Protein AF-A0A1Y3U0F2-F1 (afdb_monomer)

Radius of gyration: 14.82 Å; Cα contacts (8 Å, |Δi|>4): 148; chains: 1; bounding box: 40×34×34 Å

pLDDT: mean 71.31, std 13.74, range [35.38, 87.06]

Secondary structure (DSSP, 8-state):
--HHHHH--TTS-SEEEEETTTTEEEEEEEEES-----HHHHHHHHHHHHHHHHHHHSHHHHHHHTTSEEEEEEEEE--SSS-----EEEEEE------

Organism: NCBI:txid160404

Foldseek 3Di:
DDLCLFQPDLLDQPDWDADPVQLEIEGERETDEDQPVPPVNVVSVVSSVVSVVVVCVDPVNCVVRLPHWYKYWYFYDDPDDDDDPGDIDIDTPPRPPDD

Sequence (99 aa):
MAVEDMFGDLQKIDILAEKRETNEVLMVLVCNGFIDGSPQTQKALLDKMEGYLNHTQSEVFQEKYADWSVILRVLLMKNQTSSLCRCSISVKLGQMTMQ

Structure (mmCIF, N/CA/C/O backbone):
data_AF-A0A1Y3U0F2-F1
#
_entry.id   AF-A0A1Y3U0F2-F1
#
loop_
_atom_site.group_PDB
_atom_site.id
_atom_site.type_symbol
_atom_site.label_atom_id
_atom_site.label_alt_id
_atom_site.label_comp_id
_atom_site.label_asym_id
_atom_site.label_entity_id
_atom_site.label_seq_id
_atom_site.pdbx_PDB_ins_code
_atom_site.Cartn_x
_atom_site.Cartn_y
_atom_site.Cartn_z
_atom_site.occupancy
_atom_site.B_iso_or_equiv
_atom_site.auth_seq_id
_atom_site.auth_comp_id
_atom_site.auth_asym_id
_atom_site.auth_atom_id
_atom_site.pdbx_PDB_model_num
ATOM 1 N N . MET A 1 1 ? 15.000 -7.142 -15.714 1.00 62.31 1 MET A N 1
ATOM 2 C CA . MET A 1 1 ? 13.607 -7.359 -15.275 1.00 62.31 1 MET A CA 1
ATOM 3 C C . MET A 1 1 ? 12.866 -6.074 -15.539 1.00 62.31 1 MET A C 1
ATOM 5 O O . MET A 1 1 ? 13.457 -5.021 -15.316 1.00 62.31 1 MET A O 1
ATOM 9 N N . ALA A 1 2 ? 11.654 -6.147 -16.078 1.00 69.38 2 ALA A N 1
ATOM 10 C CA . ALA A 1 2 ? 10.819 -4.960 -16.179 1.00 69.38 2 ALA A CA 1
ATOM 11 C C . ALA A 1 2 ? 10.373 -4.533 -14.771 1.00 69.38 2 ALA A C 1
ATOM 13 O O . ALA A 1 2 ? 10.369 -5.338 -13.840 1.00 69.38 2 ALA A O 1
ATOM 14 N N . VAL A 1 3 ? 9.997 -3.265 -14.604 1.00 68.69 3 VAL A N 1
ATOM 15 C CA . VAL A 1 3 ? 9.477 -2.741 -13.327 1.00 68.69 3 VAL A CA 1
ATOM 16 C C . VAL A 1 3 ? 8.240 -3.528 -12.873 1.00 68.69 3 VAL A C 1
ATOM 18 O O . VAL A 1 3 ? 8.087 -3.815 -11.689 1.00 68.69 3 VAL A O 1
ATOM 21 N N . GLU A 1 4 ? 7.409 -3.952 -13.822 1.00 67.62 4 GLU A N 1
ATOM 22 C CA . GLU A 1 4 ? 6.220 -4.781 -13.594 1.00 67.62 4 GLU A CA 1
ATOM 23 C C . GLU A 1 4 ? 6.578 -6.163 -13.028 1.00 67.62 4 GLU A C 1
ATOM 25 O O . GLU A 1 4 ? 5.905 -6.650 -12.124 1.00 67.62 4 GLU A O 1
ATOM 30 N N . ASP A 1 5 ? 7.690 -6.764 -13.466 1.00 69.38 5 ASP A N 1
ATOM 31 C CA . ASP A 1 5 ? 8.183 -8.031 -12.904 1.00 69.38 5 ASP A CA 1
ATOM 32 C C . ASP A 1 5 ? 8.694 -7.852 -11.464 1.00 69.38 5 ASP A C 1
ATOM 34 O O . ASP A 1 5 ? 8.671 -8.788 -10.665 1.00 69.38 5 ASP A O 1
ATOM 38 N N . MET A 1 6 ? 9.180 -6.647 -11.138 1.00 70.00 6 MET A N 1
ATOM 39 C CA . MET A 1 6 ? 9.813 -6.335 -9.856 1.00 70.00 6 MET A CA 1
ATOM 40 C C . MET A 1 6 ? 8.819 -5.970 -8.758 1.00 70.00 6 MET A C 1
ATOM 42 O O . MET A 1 6 ? 9.011 -6.330 -7.596 1.00 70.00 6 MET A O 1
ATOM 46 N N . PHE A 1 7 ? 7.774 -5.230 -9.117 1.00 69.75 7 PHE A N 1
ATOM 47 C CA . PHE A 1 7 ? 6.797 -4.695 -8.173 1.00 69.75 7 PHE A CA 1
ATOM 48 C C . PHE A 1 7 ? 5.401 -5.290 -8.359 1.00 69.75 7 PHE A C 1
ATOM 50 O O . PHE A 1 7 ? 4.539 -5.026 -7.525 1.00 69.75 7 PHE A O 1
ATOM 57 N N . GLY A 1 8 ? 5.164 -6.091 -9.401 1.00 71.25 8 GLY A N 1
ATOM 58 C CA . GLY A 1 8 ? 3.826 -6.548 -9.759 1.00 71.25 8 GLY A CA 1
ATOM 59 C C . GLY A 1 8 ? 2.940 -5.393 -10.228 1.00 71.25 8 GLY A C 1
ATOM 60 O O . GLY A 1 8 ? 3.420 -4.359 -10.693 1.00 71.25 8 GLY A O 1
ATOM 61 N N . ASP A 1 9 ? 1.627 -5.561 -10.080 1.00 67.38 9 ASP A N 1
ATOM 62 C CA . ASP A 1 9 ? 0.666 -4.493 -10.355 1.00 67.38 9 ASP A CA 1
ATOM 63 C C . ASP A 1 9 ? 0.870 -3.341 -9.350 1.00 67.38 9 ASP A C 1
ATOM 65 O O . ASP A 1 9 ? 0.766 -3.521 -8.131 1.00 67.38 9 ASP A O 1
ATOM 69 N N . LEU A 1 10 ? 1.206 -2.156 -9.867 1.00 62.50 10 LEU A N 1
ATOM 70 C CA . LEU A 1 10 ? 1.456 -0.959 -9.061 1.00 62.50 10 LEU A CA 1
ATOM 71 C C . LEU A 1 10 ? 0.171 -0.395 -8.437 1.00 62.50 10 LEU A C 1
ATOM 73 O O . LEU A 1 10 ? 0.252 0.329 -7.449 1.00 62.50 10 LEU A O 1
ATOM 77 N N . GLN A 1 11 ? -1.004 -0.725 -8.985 1.00 59.91 11 GLN A N 1
ATOM 78 C CA . GLN A 1 11 ? -2.295 -0.202 -8.525 1.00 59.91 11 GLN A CA 1
ATOM 79 C C . GLN A 1 11 ? -3.025 -1.138 -7.555 1.00 59.91 11 GLN A C 1
ATOM 81 O 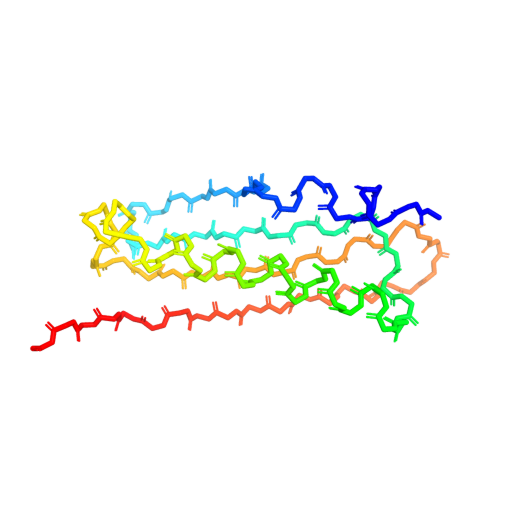O . GLN A 1 11 ? -4.116 -0.808 -7.088 1.00 59.91 11 GLN A O 1
ATOM 86 N N . LYS A 1 12 ? -2.458 -2.310 -7.246 1.00 64.62 12 LYS A N 1
ATOM 87 C CA . LYS A 1 12 ? -3.085 -3.291 -6.355 1.00 64.62 12 LYS A CA 1
ATOM 88 C C . LYS A 1 12 ? -2.307 -3.483 -5.067 1.00 64.62 12 LYS A C 1
ATOM 90 O O . LYS A 1 12 ? -1.077 -3.483 -5.035 1.00 64.62 12 LYS A O 1
ATOM 95 N N . ILE A 1 13 ? -3.079 -3.699 -4.006 1.00 65.94 13 ILE A N 1
ATOM 96 C CA . ILE A 1 13 ? -2.564 -4.126 -2.713 1.00 65.94 13 ILE A CA 1
ATOM 97 C C . ILE A 1 13 ? -2.118 -5.583 -2.836 1.00 65.94 13 ILE A C 1
ATOM 99 O O . ILE A 1 13 ? -2.929 -6.435 -3.195 1.00 65.94 13 ILE A O 1
ATOM 103 N N . ASP A 1 14 ? -0.852 -5.869 -2.536 1.00 69.12 14 ASP A N 1
ATOM 104 C CA . ASP A 1 14 ? -0.295 -7.217 -2.651 1.00 69.12 14 ASP A CA 1
ATOM 105 C C . ASP A 1 14 ? -0.884 -8.122 -1.564 1.00 69.12 14 ASP A C 1
ATOM 107 O O . ASP A 1 14 ? -1.389 -9.205 -1.853 1.00 69.12 14 ASP A O 1
ATOM 111 N N . ILE A 1 15 ? -0.853 -7.672 -0.303 1.00 75.50 15 ILE A N 1
ATOM 112 C CA . ILE A 1 15 ? -1.431 -8.402 0.829 1.00 75.50 15 ILE A CA 1
ATOM 113 C C . ILE A 1 15 ? -2.032 -7.412 1.831 1.00 75.50 15 ILE A C 1
ATOM 115 O O . ILE A 1 15 ? -1.345 -6.516 2.326 1.00 75.50 15 ILE A O 1
ATOM 119 N N . LEU A 1 16 ? -3.303 -7.625 2.178 1.00 81.88 16 LEU A N 1
ATOM 120 C CA . LEU A 1 16 ? -4.005 -6.943 3.264 1.00 81.88 16 LEU A CA 1
ATOM 121 C C . LEU A 1 16 ? -4.366 -7.974 4.337 1.00 81.88 16 LEU A C 1
ATOM 123 O O . LEU A 1 16 ? -5.042 -8.959 4.042 1.00 81.88 16 LEU A O 1
ATOM 127 N N . ALA A 1 17 ? -3.935 -7.753 5.574 1.00 84.12 17 ALA A N 1
ATOM 128 C CA . ALA A 1 17 ? -4.304 -8.587 6.710 1.00 84.12 17 ALA A CA 1
ATOM 129 C C . ALA A 1 17 ? -4.968 -7.739 7.798 1.00 84.12 17 ALA A C 1
ATOM 131 O O . ALA A 1 17 ? -4.378 -6.794 8.315 1.00 84.12 17 ALA A O 1
ATOM 132 N N . GLU A 1 18 ? -6.196 -8.103 8.153 1.00 86.94 18 GLU A N 1
ATOM 133 C CA . GLU A 1 18 ? -6.960 -7.483 9.233 1.00 86.94 18 GLU A CA 1
ATOM 134 C C . GLU A 1 18 ? -6.738 -8.270 10.533 1.00 86.94 18 GLU A C 1
ATOM 136 O O . GLU A 1 18 ? -7.033 -9.465 10.607 1.00 86.94 18 GLU A O 1
ATOM 141 N N . LYS A 1 19 ? -6.262 -7.608 11.587 1.00 87.06 19 LYS A N 1
ATOM 142 C CA . LYS A 1 19 ? -6.215 -8.149 12.947 1.00 87.06 19 LYS A CA 1
ATOM 143 C C . LYS A 1 19 ? -7.288 -7.488 13.798 1.00 87.06 19 LYS A C 1
ATOM 145 O O . LYS A 1 19 ? -7.062 -6.455 14.418 1.00 87.06 19 LYS A O 1
ATOM 150 N N . ARG A 1 20 ? -8.456 -8.127 13.849 1.00 83.00 20 ARG A N 1
ATOM 151 C CA . ARG A 1 20 ? -9.620 -7.648 14.615 1.00 83.00 20 ARG A CA 1
ATOM 152 C C . ARG A 1 20 ? -9.383 -7.596 16.123 1.00 83.00 20 ARG A C 1
ATOM 154 O O . ARG A 1 20 ? -9.973 -6.770 16.796 1.00 83.00 20 ARG A O 1
ATOM 161 N N . GLU A 1 21 ? -8.515 -8.455 16.651 1.00 85.25 21 GLU A N 1
ATOM 162 C CA . GLU A 1 21 ? -8.209 -8.498 18.089 1.00 85.25 21 GLU A CA 1
ATOM 163 C C . GLU A 1 21 ? -7.457 -7.250 18.572 1.00 85.25 21 GLU A C 1
ATOM 165 O O . GLU A 1 21 ? -7.616 -6.838 19.717 1.00 85.25 21 GLU A O 1
ATOM 170 N N . THR A 1 22 ? -6.647 -6.643 17.700 1.00 83.50 22 THR A N 1
ATOM 171 C CA . THR A 1 22 ? -5.825 -5.463 18.009 1.00 83.50 22 THR A CA 1
ATOM 172 C C . THR A 1 22 ? -6.256 -4.214 17.239 1.00 83.50 22 THR A C 1
ATOM 174 O O . THR A 1 22 ? -5.630 -3.169 17.397 1.00 83.50 22 THR A O 1
ATOM 177 N N . ASN A 1 23 ? -7.317 -4.308 16.425 1.00 85.12 23 ASN A N 1
ATOM 178 C CA . ASN A 1 23 ? -7.715 -3.299 15.440 1.00 85.12 23 ASN A CA 1
ATOM 179 C C . ASN A 1 23 ? -6.515 -2.823 14.609 1.00 85.12 23 ASN A C 1
ATOM 181 O O . ASN A 1 23 ? -6.243 -1.631 14.498 1.00 85.12 23 ASN A O 1
ATOM 185 N N . GLU A 1 24 ? -5.746 -3.759 14.054 1.00 86.12 24 GLU A N 1
ATOM 186 C CA . GLU A 1 24 ? -4.595 -3.438 13.209 1.00 86.12 24 GLU A CA 1
ATOM 187 C C . GLU A 1 24 ? -4.835 -3.901 11.776 1.00 86.12 24 GLU A C 1
ATOM 189 O O . GLU A 1 24 ? -5.234 -5.039 11.529 1.00 86.12 24 GLU A O 1
ATOM 194 N N . VAL A 1 25 ? -4.545 -3.033 10.813 1.00 86.12 25 VAL A N 1
ATOM 195 C CA . VAL A 1 25 ? -4.492 -3.392 9.398 1.00 86.12 25 VAL A CA 1
ATOM 196 C C . VAL A 1 25 ? -3.034 -3.467 8.989 1.00 86.12 25 VAL A C 1
ATOM 198 O O . VAL A 1 25 ? -2.306 -2.480 9.053 1.00 86.12 25 VAL A O 1
ATOM 201 N N . LEU A 1 26 ? -2.596 -4.641 8.553 1.00 85.50 26 LEU A N 1
ATOM 202 C CA . LEU A 1 26 ? -1.267 -4.845 8.009 1.00 85.50 26 LEU A CA 1
ATOM 203 C C . LEU A 1 26 ? -1.337 -4.873 6.482 1.00 85.50 26 LEU A C 1
ATOM 205 O O . LEU A 1 26 ? -1.896 -5.797 5.896 1.00 85.50 26 LEU A O 1
ATOM 209 N N . MET A 1 27 ? -0.724 -3.881 5.849 1.00 82.75 27 MET A N 1
ATOM 210 C CA . MET A 1 27 ? -0.514 -3.840 4.406 1.00 82.75 27 MET A CA 1
ATOM 211 C C . MET A 1 27 ? 0.912 -4.305 4.133 1.00 82.75 27 MET A C 1
ATOM 213 O O . MET A 1 27 ? 1.856 -3.696 4.634 1.00 82.75 27 MET A O 1
ATOM 217 N N . VAL A 1 28 ? 1.090 -5.394 3.387 1.00 80.00 28 VAL A N 1
ATOM 218 C CA . VAL A 1 28 ? 2.424 -5.882 3.017 1.00 80.00 28 VAL A CA 1
ATOM 219 C C . VAL A 1 28 ? 2.636 -5.661 1.532 1.00 80.00 28 VAL A C 1
ATOM 221 O O . VAL A 1 28 ? 1.903 -6.208 0.717 1.00 80.00 28 VAL A O 1
ATOM 224 N N . LEU A 1 29 ? 3.660 -4.880 1.206 1.00 78.38 29 LEU A N 1
ATOM 225 C CA . LEU A 1 29 ? 4.145 -4.656 -0.146 1.00 78.38 29 LEU A CA 1
ATOM 226 C C . LEU A 1 29 ? 5.296 -5.628 -0.394 1.00 78.38 29 LEU A C 1
ATOM 228 O O . LEU A 1 29 ? 6.317 -5.562 0.293 1.00 78.38 29 LEU A O 1
ATOM 232 N N . VAL A 1 30 ? 5.123 -6.547 -1.341 1.00 74.69 30 VAL A N 1
ATOM 233 C CA . VAL A 1 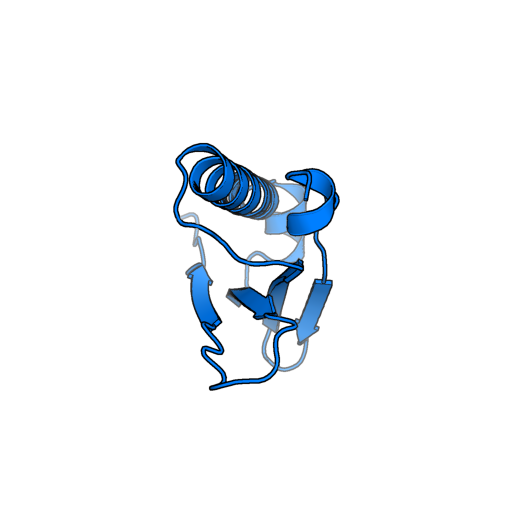30 ? 6.136 -7.559 -1.669 1.00 74.69 30 VAL A CA 1
ATOM 234 C C . VAL A 1 30 ? 6.813 -7.170 -2.976 1.00 74.69 30 VAL A C 1
ATOM 236 O O . VAL A 1 30 ? 6.199 -7.208 -4.036 1.00 74.69 30 VAL A O 1
ATOM 239 N N . CYS A 1 31 ? 8.093 -6.815 -2.903 1.00 74.50 31 CYS A N 1
ATOM 240 C CA . CYS A 1 31 ? 8.912 -6.576 -4.087 1.00 74.50 31 CYS A CA 1
ATOM 241 C C . CYS A 1 31 ? 9.657 -7.860 -4.464 1.00 74.50 31 CYS A C 1
ATOM 243 O O . CYS A 1 31 ? 10.471 -8.365 -3.681 1.00 74.50 31 CYS A O 1
ATOM 245 N N . ASN A 1 32 ? 9.422 -8.346 -5.680 1.00 68.06 32 ASN A N 1
ATOM 246 C CA . ASN A 1 32 ? 10.107 -9.489 -6.271 1.00 68.06 32 ASN A CA 1
ATOM 247 C C . ASN A 1 32 ? 11.287 -9.006 -7.114 1.00 68.06 32 ASN A C 1
ATOM 249 O O . ASN A 1 32 ? 11.213 -8.928 -8.332 1.00 68.06 32 ASN A O 1
ATOM 253 N N . GLY A 1 33 ? 12.412 -8.666 -6.491 1.00 62.19 33 GLY A N 1
ATOM 254 C CA . GLY A 1 33 ? 13.565 -8.224 -7.268 1.00 62.19 33 GLY A CA 1
ATOM 255 C C . GLY A 1 33 ? 14.614 -7.472 -6.475 1.00 62.19 33 GLY A C 1
ATOM 256 O O . GLY A 1 33 ? 14.527 -7.292 -5.262 1.00 62.19 33 GLY A O 1
ATOM 257 N N . PHE A 1 34 ? 15.645 -7.037 -7.191 1.00 64.38 34 PHE A N 1
ATOM 258 C CA . PHE A 1 34 ? 16.691 -6.187 -6.647 1.00 64.38 34 PHE A CA 1
ATOM 259 C C . PHE A 1 34 ? 16.367 -4.731 -6.970 1.00 64.38 34 PHE A C 1
ATOM 261 O O . PHE A 1 34 ? 16.372 -4.362 -8.140 1.00 64.38 34 PHE A O 1
ATOM 268 N N . ILE A 1 35 ? 16.110 -3.908 -5.951 1.00 67.56 35 ILE A N 1
ATOM 269 C CA . ILE A 1 35 ? 16.122 -2.455 -6.131 1.00 67.56 35 ILE A CA 1
ATOM 270 C C . ILE A 1 35 ? 17.580 -2.062 -6.334 1.00 67.56 35 ILE A C 1
ATOM 272 O O . ILE A 1 35 ? 18.361 -1.998 -5.388 1.00 67.56 35 ILE A O 1
ATOM 276 N N . ASP A 1 36 ? 17.940 -1.851 -7.592 1.00 67.56 36 ASP A N 1
ATOM 277 C CA . ASP A 1 36 ? 19.280 -1.454 -8.018 1.00 67.56 36 ASP A CA 1
ATOM 278 C C . ASP A 1 36 ? 19.630 -0.007 -7.655 1.00 67.56 36 ASP A C 1
ATOM 280 O O . ASP A 1 36 ? 20.740 0.448 -7.917 1.00 67.56 36 ASP A O 1
ATOM 284 N N . GLY A 1 37 ? 18.693 0.713 -7.032 1.00 67.88 37 GLY A N 1
ATOM 285 C CA . GLY A 1 37 ? 18.847 2.115 -6.671 1.00 67.88 37 GLY A CA 1
ATOM 286 C C . GLY A 1 37 ? 18.799 3.043 -7.881 1.00 67.88 37 GLY A C 1
ATOM 287 O O . GLY A 1 37 ? 19.041 4.238 -7.723 1.00 67.88 37 GLY A O 1
ATOM 288 N N . SER A 1 38 ? 18.480 2.525 -9.073 1.00 77.88 38 SER A N 1
ATOM 289 C CA . SER A 1 38 ? 18.261 3.365 -10.240 1.00 77.88 38 SER A CA 1
ATOM 290 C C . SER A 1 38 ? 17.056 4.286 -10.006 1.00 77.88 38 SER A C 1
ATOM 292 O O . SER A 1 38 ? 16.106 3.917 -9.305 1.00 77.88 38 SER A O 1
ATOM 294 N N . PRO A 1 39 ? 17.036 5.479 -10.623 1.00 80.81 39 PRO A N 1
ATOM 295 C CA . PRO A 1 39 ? 15.908 6.399 -10.493 1.00 80.81 39 PRO A CA 1
ATOM 296 C C . PRO A 1 39 ? 14.570 5.765 -10.893 1.00 80.81 39 PRO A C 1
ATOM 298 O O . PRO A 1 39 ? 13.530 6.108 -10.343 1.00 80.81 39 PRO A O 1
ATOM 301 N N . GLN A 1 40 ? 14.593 4.814 -11.829 1.00 79.94 40 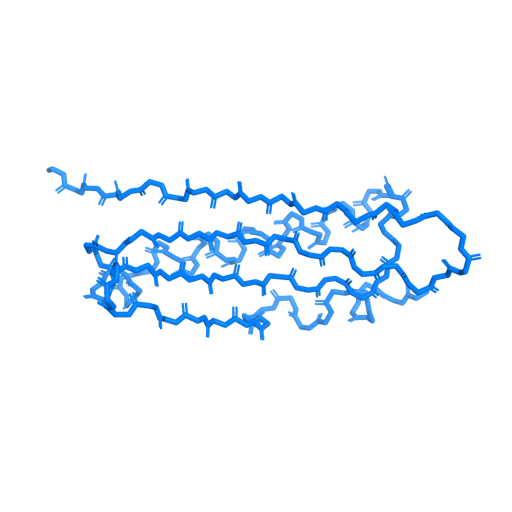GLN A N 1
ATOM 302 C CA . GLN A 1 40 ? 13.407 4.098 -12.293 1.00 79.94 40 GLN A CA 1
ATOM 303 C C . GLN A 1 40 ? 12.840 3.169 -11.215 1.00 79.94 40 GLN A C 1
ATOM 305 O O . GLN A 1 40 ? 11.639 3.206 -10.956 1.00 79.94 40 GLN A O 1
ATOM 310 N N . THR A 1 41 ? 13.682 2.371 -10.549 1.00 75.38 41 THR A N 1
ATOM 311 C CA . THR A 1 41 ? 13.224 1.439 -9.504 1.00 75.38 41 THR A CA 1
ATOM 312 C C . THR A 1 41 ? 12.864 2.160 -8.208 1.00 75.38 41 THR A C 1
ATOM 314 O O . THR A 1 41 ? 11.918 1.760 -7.530 1.00 75.38 41 THR A O 1
ATOM 317 N N . GLN A 1 42 ? 13.554 3.260 -7.888 1.00 78.69 42 GLN A N 1
ATOM 318 C CA . GLN A 1 42 ? 13.190 4.136 -6.773 1.00 78.69 42 GLN A CA 1
ATOM 319 C C . GLN A 1 42 ? 11.839 4.807 -7.005 1.00 78.69 42 GLN A C 1
ATOM 321 O O . GLN A 1 42 ? 10.986 4.777 -6.120 1.00 78.69 42 GLN A O 1
ATOM 326 N N . LYS A 1 43 ? 11.628 5.371 -8.200 1.00 83.69 43 LYS A N 1
ATOM 327 C CA . LYS A 1 43 ? 10.362 6.012 -8.546 1.00 83.69 43 LYS A CA 1
ATOM 328 C C . LYS A 1 43 ? 9.208 5.014 -8.508 1.00 83.69 43 LYS A C 1
ATOM 330 O O . LYS A 1 43 ? 8.210 5.300 -7.873 1.00 83.69 43 LYS A O 1
ATOM 335 N N . ALA A 1 44 ? 9.374 3.818 -9.069 1.00 80.56 44 ALA A N 1
ATOM 336 C CA . ALA A 1 44 ? 8.337 2.788 -9.019 1.00 80.56 44 ALA A CA 1
ATOM 337 C C . ALA A 1 44 ? 7.960 2.367 -7.585 1.00 80.56 44 ALA A C 1
ATOM 339 O O . ALA A 1 44 ? 6.782 2.170 -7.291 1.00 80.56 44 ALA A O 1
ATOM 340 N N . LEU A 1 45 ? 8.941 2.255 -6.678 1.00 79.62 45 LEU A N 1
ATOM 341 C CA . LEU A 1 45 ? 8.667 1.982 -5.264 1.00 79.62 45 LEU A CA 1
ATOM 342 C C . LEU A 1 45 ? 7.888 3.134 -4.614 1.00 79.62 45 LEU A C 1
ATOM 344 O O . LEU A 1 45 ? 6.931 2.879 -3.885 1.00 79.62 45 LEU A O 1
ATOM 348 N N . LEU A 1 46 ? 8.302 4.379 -4.867 1.00 82.62 46 LEU A N 1
ATOM 349 C CA . LEU A 1 46 ? 7.640 5.569 -4.333 1.00 82.62 46 LEU A CA 1
ATOM 350 C C . LEU A 1 46 ? 6.213 5.705 -4.869 1.00 82.62 46 LEU A C 1
ATOM 352 O O . LEU A 1 46 ? 5.301 5.855 -4.064 1.00 82.62 46 LEU A O 1
ATOM 356 N N . ASP A 1 47 ? 6.016 5.553 -6.180 1.00 83.75 47 ASP A N 1
ATOM 357 C CA . ASP A 1 47 ? 4.705 5.583 -6.837 1.00 83.75 47 ASP A CA 1
ATOM 358 C C . ASP A 1 47 ? 3.781 4.512 -6.229 1.00 83.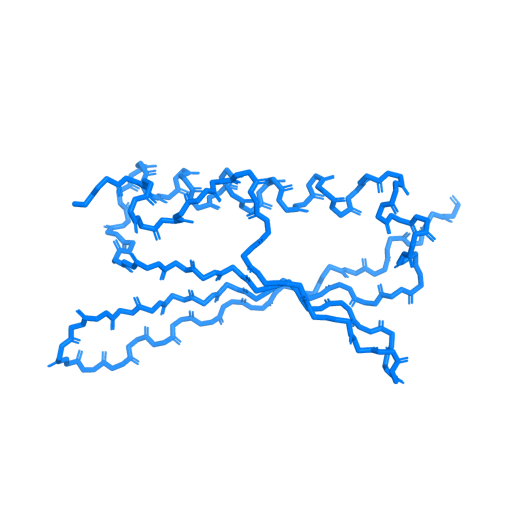75 47 ASP A C 1
ATOM 360 O O . ASP A 1 47 ? 2.610 4.769 -5.944 1.00 83.75 47 ASP A O 1
ATOM 364 N N . LYS A 1 48 ? 4.315 3.313 -5.943 1.00 80.19 48 LYS A N 1
ATOM 365 C CA . LYS A 1 48 ? 3.550 2.261 -5.265 1.00 80.19 48 LYS A CA 1
ATOM 366 C C . LYS A 1 48 ? 3.197 2.683 -3.836 1.00 80.19 48 LYS A C 1
ATOM 368 O O . LYS A 1 48 ? 2.025 2.648 -3.480 1.00 80.19 48 LYS A O 1
ATOM 373 N N . MET A 1 49 ? 4.161 3.131 -3.026 1.00 80.50 49 MET A N 1
ATOM 374 C CA . MET A 1 49 ? 3.906 3.608 -1.654 1.00 80.50 49 MET A CA 1
ATOM 375 C C . MET A 1 49 ? 2.884 4.755 -1.604 1.00 80.50 49 MET A C 1
ATOM 377 O O . MET A 1 49 ? 2.028 4.769 -0.719 1.00 80.50 49 MET A O 1
ATOM 381 N N . GLU A 1 50 ? 2.939 5.679 -2.560 1.00 83.44 50 GLU A N 1
ATOM 382 C CA . GLU A 1 50 ? 1.975 6.766 -2.720 1.00 83.44 50 GLU A CA 1
ATOM 383 C C . GLU A 1 50 ? 0.574 6.234 -3.048 1.00 83.44 50 GLU A C 1
ATOM 385 O O . GLU A 1 50 ? -0.403 6.658 -2.432 1.00 83.44 50 GLU A O 1
ATOM 390 N N . GLY A 1 51 ? 0.460 5.232 -3.925 1.00 82.06 51 GLY A N 1
ATOM 391 C CA . GLY A 1 51 ? -0.805 4.546 -4.199 1.00 82.06 51 GLY A CA 1
ATOM 392 C C . GLY A 1 51 ? -1.453 3.947 -2.944 1.00 82.06 51 GLY A C 1
ATOM 393 O O . GLY A 1 51 ? -2.653 4.117 -2.723 1.00 82.06 51 GLY A O 1
ATOM 394 N N . TYR A 1 52 ? -0.660 3.312 -2.076 1.00 77.75 52 TYR A N 1
ATOM 395 C CA . TYR A 1 52 ? -1.146 2.791 -0.791 1.00 77.75 52 TYR A CA 1
ATOM 396 C C . TYR A 1 52 ? -1.587 3.909 0.158 1.00 77.75 52 TYR A C 1
ATOM 398 O O . TYR A 1 52 ? -2.653 3.806 0.763 1.00 77.75 52 TYR A O 1
ATOM 406 N N . LEU A 1 53 ? -0.801 4.982 0.274 1.00 78.94 53 LEU A N 1
ATOM 407 C CA . LEU A 1 53 ? -1.148 6.143 1.098 1.00 78.94 53 LEU A CA 1
ATOM 408 C C . LEU A 1 53 ? -2.473 6.766 0.645 1.00 78.94 53 LEU A C 1
ATOM 410 O O . LEU A 1 53 ? -3.362 6.977 1.470 1.00 78.94 53 LEU A O 1
ATOM 414 N N . ASN A 1 54 ? -2.645 6.964 -0.660 1.00 83.38 54 ASN A N 1
ATOM 415 C CA . ASN A 1 54 ? -3.883 7.483 -1.235 1.00 83.38 54 ASN A CA 1
ATOM 416 C C . ASN A 1 54 ? -5.070 6.545 -0.976 1.00 83.38 54 ASN A C 1
ATOM 418 O O . ASN A 1 54 ? -6.159 7.010 -0.652 1.00 83.38 54 ASN A O 1
ATOM 422 N N . HIS A 1 55 ? -4.866 5.223 -1.035 1.00 81.56 55 HIS A N 1
ATOM 423 C CA . HIS A 1 55 ? -5.908 4.261 -0.676 1.00 81.56 55 HIS A CA 1
ATOM 424 C C . HIS A 1 55 ? -6.297 4.357 0.806 1.00 81.56 55 HIS A C 1
ATOM 426 O O . HIS A 1 55 ? -7.481 4.337 1.121 1.00 81.56 55 HIS A O 1
ATOM 432 N N . THR A 1 56 ? -5.329 4.519 1.714 1.00 79.06 56 THR A N 1
ATOM 433 C CA . THR A 1 56 ? -5.613 4.678 3.154 1.00 79.06 56 THR A CA 1
ATOM 434 C C . THR A 1 56 ? -6.299 6.000 3.503 1.00 79.06 56 THR A C 1
ATOM 436 O O . THR A 1 56 ? -7.004 6.072 4.506 1.00 79.06 56 T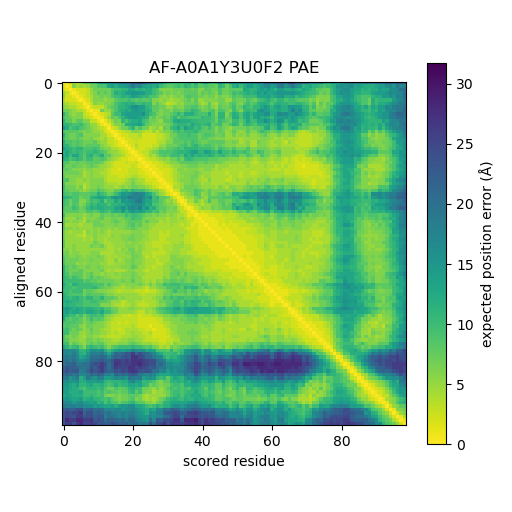HR A O 1
ATOM 439 N N . GLN A 1 57 ? -6.109 7.037 2.683 1.00 80.44 57 GLN A N 1
ATOM 440 C CA . GLN A 1 57 ? -6.785 8.333 2.819 1.00 80.44 57 GLN A CA 1
ATOM 441 C C . GLN A 1 57 ? -8.167 8.363 2.152 1.00 80.44 57 GLN A C 1
ATOM 443 O O . GLN A 1 57 ? -8.902 9.329 2.322 1.00 80.44 57 GLN A O 1
ATOM 448 N N . SER A 1 58 ? -8.534 7.330 1.389 1.00 82.62 58 SER A N 1
ATOM 449 C CA . SER A 1 58 ? -9.860 7.238 0.782 1.00 82.62 58 SER A CA 1
ATOM 450 C C . SER A 1 58 ? -10.940 7.141 1.860 1.00 82.62 58 SER A C 1
ATOM 452 O O . SER A 1 58 ? -10.791 6.374 2.813 1.00 82.62 58 SER A O 1
ATOM 454 N N . GLU A 1 59 ? -12.056 7.850 1.665 1.00 83.00 59 GLU A N 1
ATOM 455 C CA . GLU A 1 59 ? -13.222 7.815 2.562 1.00 83.00 59 GLU A CA 1
ATOM 456 C C . GLU A 1 59 ? -13.677 6.380 2.850 1.00 83.00 59 GLU A C 1
ATOM 458 O O . GLU A 1 59 ? -13.900 6.026 3.999 1.00 83.00 59 GLU A O 1
ATOM 463 N N . VAL A 1 60 ? -13.687 5.507 1.837 1.00 84.31 60 VAL A N 1
ATOM 464 C CA . VAL A 1 60 ? -14.083 4.094 1.982 1.00 84.31 60 VAL A CA 1
ATOM 465 C C . VAL A 1 60 ? -13.174 3.338 2.957 1.00 84.31 60 VAL A C 1
ATOM 467 O O . VAL A 1 60 ? -13.627 2.471 3.706 1.00 84.31 60 VAL A O 1
ATOM 470 N N . PHE A 1 61 ? -11.875 3.639 2.943 1.00 83.44 61 PHE A N 1
ATOM 471 C CA . PHE A 1 61 ? -10.916 2.999 3.836 1.00 83.44 61 PHE A CA 1
ATOM 472 C C . PHE A 1 61 ? -11.010 3.587 5.244 1.00 83.44 61 PHE A C 1
ATOM 474 O O . PHE A 1 61 ? -10.992 2.836 6.218 1.00 83.44 61 PHE A O 1
ATOM 481 N N . GLN A 1 62 ? -11.157 4.909 5.359 1.00 81.19 62 GLN A N 1
ATOM 482 C CA . GLN A 1 62 ? -11.316 5.566 6.652 1.00 81.19 62 GLN A CA 1
ATOM 483 C C . GLN A 1 62 ? -12.628 5.178 7.333 1.00 81.19 62 GLN A C 1
ATOM 485 O O . GLN A 1 62 ? -12.597 4.830 8.502 1.00 81.19 62 GLN A O 1
ATOM 490 N N . GLU A 1 63 ? -13.756 5.102 6.631 1.00 83.50 63 GLU A N 1
ATOM 491 C CA . GLU A 1 63 ? -15.013 4.621 7.220 1.00 83.50 63 GLU A CA 1
ATOM 492 C C . GLU A 1 63 ? -14.888 3.192 7.764 1.00 83.50 63 GLU A C 1
ATOM 494 O O . GLU A 1 63 ? -15.431 2.869 8.820 1.00 83.50 63 GLU A O 1
ATOM 499 N N . LYS A 1 64 ? -14.145 2.326 7.063 1.00 82.44 64 LYS A N 1
ATOM 500 C CA . LYS A 1 64 ? -13.973 0.926 7.466 1.00 82.44 64 LYS A CA 1
ATOM 501 C C . LYS A 1 64 ? -12.956 0.744 8.601 1.00 82.44 64 LYS A C 1
ATOM 503 O O . LYS A 1 64 ? -13.093 -0.196 9.385 1.00 82.44 64 LYS A O 1
ATOM 508 N N . TYR A 1 65 ? -11.938 1.601 8.682 1.00 80.81 65 TYR A N 1
ATOM 509 C CA . TYR A 1 65 ? -10.764 1.405 9.541 1.00 80.81 65 TYR A CA 1
ATOM 510 C C . TYR A 1 65 ? -10.352 2.656 10.342 1.00 80.81 65 TYR A C 1
ATOM 512 O O . TYR A 1 65 ? -9.203 2.731 10.769 1.00 80.81 65 TYR A O 1
ATOM 520 N N . ALA A 1 66 ? -11.249 3.625 10.565 1.00 75.88 66 ALA A N 1
ATOM 521 C CA . ALA A 1 66 ? -10.962 4.903 11.242 1.00 75.88 66 ALA A CA 1
ATOM 522 C C . ALA A 1 66 ? -10.216 4.724 12.573 1.00 75.88 66 ALA A C 1
ATOM 524 O O . ALA A 1 66 ? -9.223 5.398 12.840 1.00 75.88 66 ALA A O 1
ATOM 525 N N . ASP A 1 67 ? -10.661 3.759 13.377 1.00 81.94 67 ASP A N 1
ATOM 526 C CA . ASP A 1 67 ? -10.098 3.483 14.700 1.00 81.94 67 ASP A CA 1
ATOM 527 C C . ASP A 1 67 ? -8.969 2.444 14.675 1.00 81.94 67 ASP A C 1
ATOM 529 O O . ASP A 1 67 ? -8.460 2.043 15.723 1.00 81.94 67 ASP A O 1
ATOM 533 N N . TRP A 1 68 ? -8.558 1.983 13.495 1.00 84.75 68 TRP A N 1
ATOM 534 C CA . TRP A 1 68 ? -7.571 0.921 13.359 1.00 84.75 68 TRP A CA 1
ATOM 535 C C . TRP A 1 68 ? -6.176 1.487 13.118 1.00 84.75 68 TRP A C 1
ATOM 537 O O . TRP A 1 68 ? -5.977 2.486 12.429 1.00 84.75 68 TRP A O 1
ATOM 547 N N . SER A 1 69 ? -5.163 0.812 13.655 1.00 83.06 69 SER A N 1
ATOM 548 C CA . SER A 1 69 ? -3.782 1.147 13.345 1.00 83.06 69 SER A CA 1
ATOM 549 C C . SER A 1 69 ? -3.377 0.524 12.015 1.00 83.06 69 SER A C 1
ATOM 551 O O . SER A 1 69 ? -3.350 -0.698 11.873 1.00 83.06 69 SER A O 1
ATOM 553 N N . VAL A 1 70 ? -2.985 1.357 11.056 1.00 83.12 70 VAL A N 1
ATOM 554 C CA . VAL A 1 70 ? -2.506 0.883 9.756 1.00 83.12 70 VAL A CA 1
ATOM 555 C C . VAL A 1 70 ? -0.983 0.765 9.783 1.00 83.12 70 VAL A C 1
ATOM 557 O O . VAL A 1 70 ? -0.261 1.717 10.083 1.00 83.12 70 VAL A O 1
ATOM 560 N N . ILE A 1 71 ? -0.476 -0.426 9.485 1.00 83.94 71 ILE A N 1
ATOM 561 C CA . ILE A 1 71 ? 0.951 -0.732 9.419 1.00 83.94 71 ILE A CA 1
ATOM 562 C C . ILE A 1 71 ? 1.277 -1.107 7.979 1.00 83.94 71 ILE A C 1
ATOM 564 O O . ILE A 1 71 ? 0.824 -2.137 7.483 1.00 83.94 71 ILE A O 1
ATOM 568 N N . LEU A 1 72 ? 2.113 -0.306 7.325 1.00 80.38 72 LEU A N 1
ATOM 569 C CA . LEU A 1 72 ? 2.677 -0.637 6.022 1.00 80.38 72 LEU A CA 1
ATOM 570 C C . LEU A 1 72 ? 4.019 -1.343 6.222 1.00 80.38 72 LEU A C 1
ATOM 572 O O . LEU A 1 72 ? 4.948 -0.773 6.796 1.00 80.38 72 LEU A O 1
ATOM 576 N N . ARG A 1 73 ? 4.133 -2.583 5.746 1.00 79.88 73 ARG A N 1
ATOM 577 C CA . ARG A 1 73 ? 5.384 -3.344 5.696 1.00 79.88 73 ARG A CA 1
ATOM 578 C C . ARG A 1 73 ? 5.843 -3.496 4.262 1.00 79.88 73 ARG A C 1
ATOM 580 O O . ARG A 1 73 ? 5.174 -4.129 3.459 1.00 79.88 73 ARG A O 1
ATOM 587 N N . VAL A 1 74 ? 7.032 -2.995 3.970 1.00 77.31 74 VAL A N 1
ATOM 588 C CA . VAL A 1 74 ? 7.704 -3.250 2.698 1.00 77.31 74 VAL A CA 1
ATOM 589 C C . VAL A 1 74 ? 8.643 -4.433 2.886 1.00 77.31 74 VAL A C 1
ATOM 591 O O . VAL A 1 74 ? 9.550 -4.376 3.719 1.00 77.31 74 VAL A O 1
ATOM 594 N N . LEU A 1 75 ? 8.403 -5.510 2.139 1.00 75.25 75 LEU A N 1
ATOM 595 C CA . LEU A 1 75 ? 9.216 -6.717 2.116 1.00 75.25 75 LEU A CA 1
ATOM 596 C C . LEU A 1 75 ? 9.954 -6.817 0.781 1.00 75.25 75 LEU A C 1
ATOM 598 O O . LEU A 1 75 ? 9.354 -7.010 -0.275 1.00 75.25 75 LEU A O 1
ATOM 602 N N . LEU A 1 76 ? 11.278 -6.732 0.851 1.00 71.31 76 LEU A N 1
ATOM 603 C CA . LEU A 1 76 ? 12.163 -6.910 -0.295 1.00 71.31 76 LEU A CA 1
ATOM 604 C C . LEU A 1 76 ? 12.701 -8.341 -0.291 1.00 71.31 76 LEU A C 1
ATOM 606 O O . LEU A 1 76 ? 13.521 -8.701 0.558 1.00 71.31 76 LEU A O 1
ATOM 610 N N . MET A 1 77 ? 12.230 -9.165 -1.228 1.00 62.28 77 MET A N 1
ATOM 611 C CA . MET A 1 77 ? 12.672 -10.551 -1.369 1.00 62.28 77 MET A CA 1
ATOM 612 C C . MET A 1 77 ? 13.738 -10.628 -2.462 1.00 62.28 77 MET A C 1
ATOM 614 O O . MET A 1 77 ? 13.448 -10.484 -3.648 1.00 62.28 77 MET A O 1
ATOM 618 N N . LYS A 1 78 ? 14.996 -10.865 -2.071 1.00 60.88 78 LYS A N 1
ATOM 619 C CA . LYS A 1 78 ? 16.083 -11.110 -3.026 1.00 60.88 78 LYS A CA 1
ATOM 620 C C . LYS A 1 78 ? 16.251 -12.614 -3.237 1.00 60.88 78 LYS A C 1
ATOM 622 O O . LYS A 1 78 ? 16.648 -13.326 -2.321 1.00 60.88 78 LYS A O 1
ATOM 627 N N . ASN A 1 79 ? 16.012 -13.082 -4.456 1.00 49.59 79 ASN A N 1
ATOM 628 C CA . ASN A 1 79 ? 16.373 -14.430 -4.886 1.00 49.59 79 ASN A CA 1
ATOM 629 C C . ASN A 1 79 ? 17.794 -14.400 -5.461 1.00 49.59 79 ASN A C 1
ATOM 631 O O . ASN A 1 79 ? 17.920 -14.434 -6.672 1.00 49.59 79 ASN A O 1
ATOM 635 N N . GLN A 1 80 ? 18.851 -14.278 -4.641 1.00 44.69 80 GLN A N 1
ATOM 636 C CA . GLN A 1 80 ? 20.197 -14.756 -5.010 1.00 44.69 80 GLN A CA 1
ATOM 637 C C . GLN A 1 80 ? 21.035 -15.136 -3.779 1.00 44.69 80 GLN A C 1
ATOM 639 O O . GLN A 1 80 ? 21.031 -14.482 -2.738 1.00 44.69 80 GLN A O 1
ATOM 644 N N . THR A 1 81 ? 21.729 -16.247 -3.959 1.00 46.25 81 THR A N 1
ATOM 645 C CA . THR A 1 81 ? 22.390 -17.166 -3.036 1.00 46.25 81 THR A CA 1
ATOM 646 C C . THR A 1 81 ? 23.597 -16.579 -2.288 1.00 46.25 81 THR A C 1
ATOM 648 O O . THR A 1 81 ? 24.680 -17.129 -2.381 1.00 46.25 81 THR A O 1
ATOM 651 N N . SER A 1 82 ? 23.480 -15.475 -1.547 1.00 43.12 82 SER A N 1
ATOM 652 C CA . SER A 1 82 ? 24.545 -15.037 -0.617 1.00 43.12 82 SER A CA 1
ATOM 653 C C . SER A 1 82 ? 24.106 -13.832 0.216 1.00 43.12 82 SER A C 1
ATOM 655 O O . SER A 1 82 ? 23.726 -12.808 -0.345 1.00 43.12 82 SER A O 1
ATOM 657 N N . SER A 1 83 ? 24.195 -13.969 1.545 1.00 43.34 83 SER A N 1
ATOM 658 C CA . SER A 1 83 ? 23.945 -12.957 2.593 1.00 43.34 83 SER A CA 1
ATOM 659 C C . SER A 1 83 ? 22.608 -12.203 2.495 1.00 43.34 83 SER A C 1
ATOM 661 O O . SER A 1 83 ? 22.426 -11.259 1.731 1.00 43.34 83 SER A O 1
ATOM 663 N N . LEU A 1 84 ? 21.672 -12.638 3.334 1.00 38.84 84 LEU A N 1
ATOM 664 C CA . LEU A 1 84 ? 20.295 -12.176 3.460 1.00 38.84 84 LEU A CA 1
ATOM 665 C C . LEU A 1 84 ? 20.205 -10.691 3.890 1.00 38.84 84 LEU A C 1
ATOM 667 O O . LEU A 1 84 ? 20.030 -10.391 5.068 1.00 38.84 84 LEU A O 1
ATOM 671 N N . CYS A 1 85 ? 20.259 -9.738 2.957 1.00 40.00 85 CYS A N 1
ATOM 672 C CA . CYS A 1 85 ? 19.763 -8.380 3.221 1.00 40.00 85 CYS A CA 1
ATOM 673 C C . CYS A 1 85 ? 18.231 -8.389 3.158 1.00 40.00 85 CYS A C 1
ATOM 675 O O . CYS A 1 85 ? 17.626 -8.010 2.157 1.00 40.00 85 CYS A O 1
ATOM 677 N N . ARG A 1 86 ? 17.590 -8.876 4.225 1.00 50.19 86 ARG A N 1
ATOM 678 C CA . ARG A 1 86 ? 16.142 -8.760 4.418 1.00 50.19 86 ARG A CA 1
ATOM 679 C C . ARG A 1 86 ? 15.850 -7.352 4.937 1.00 50.19 86 ARG A C 1
A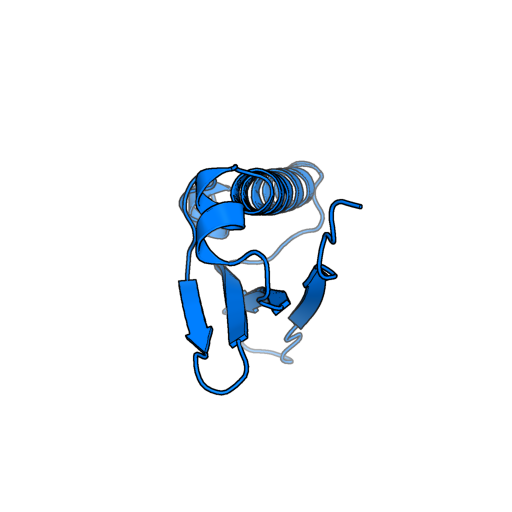TOM 681 O O . ARG A 1 86 ? 15.805 -7.128 6.142 1.00 50.19 86 ARG A O 1
ATOM 688 N N . CYS A 1 87 ? 15.690 -6.397 4.028 1.00 52.84 87 CYS A N 1
ATOM 689 C CA . CYS A 1 87 ? 15.242 -5.058 4.392 1.00 52.84 87 CYS A CA 1
ATOM 690 C C . CYS A 1 87 ? 13.724 -5.079 4.574 1.00 52.84 87 CYS A C 1
ATOM 692 O O . CYS A 1 87 ? 12.978 -5.226 3.607 1.00 52.84 87 CYS A O 1
ATOM 694 N N . SER A 1 88 ? 13.280 -4.959 5.825 1.00 58.03 88 SER A N 1
ATOM 695 C CA . SER A 1 88 ? 11.880 -4.725 6.165 1.00 58.03 88 SER A CA 1
ATOM 696 C C . SER A 1 88 ? 11.724 -3.314 6.710 1.00 58.03 88 SER A C 1
ATOM 698 O O . SER A 1 88 ? 12.252 -3.012 7.781 1.00 58.03 88 SER A O 1
ATOM 700 N N . ILE A 1 89 ? 10.983 -2.467 6.003 1.00 64.06 89 ILE A N 1
ATOM 701 C CA . ILE A 1 89 ? 10.598 -1.144 6.504 1.00 64.06 89 ILE A CA 1
ATOM 702 C C . ILE A 1 89 ? 9.162 -1.262 6.994 1.00 64.06 89 ILE A C 1
ATOM 704 O O . ILE A 1 89 ? 8.295 -1.729 6.259 1.00 64.06 89 ILE A O 1
ATOM 708 N N . SER A 1 90 ? 8.928 -0.904 8.256 1.00 64.56 90 SER A N 1
ATOM 709 C CA . SER A 1 90 ? 7.585 -0.841 8.834 1.00 64.56 90 SER A CA 1
ATOM 710 C C . SER A 1 90 ? 7.262 0.612 9.135 1.00 64.56 90 SER A C 1
ATOM 712 O O . SER A 1 90 ? 7.936 1.228 9.958 1.00 64.56 90 SER A O 1
ATOM 714 N N . VAL A 1 91 ? 6.246 1.148 8.472 1.00 65.12 91 VAL A N 1
ATOM 715 C CA . VAL A 1 91 ? 5.720 2.486 8.737 1.00 65.12 91 VAL A CA 1
ATOM 716 C C . VAL 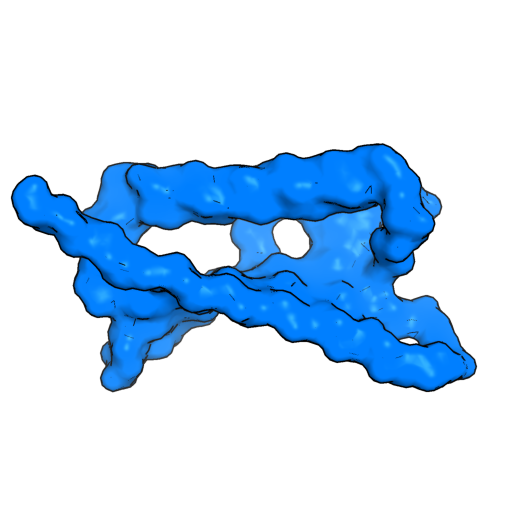A 1 91 ? 4.380 2.312 9.431 1.00 65.12 91 VAL A C 1
ATOM 718 O O . VAL A 1 91 ? 3.459 1.716 8.873 1.00 65.12 91 VAL A O 1
ATOM 721 N N . LYS A 1 92 ? 4.281 2.798 10.669 1.00 68.25 92 LYS A N 1
ATOM 722 C CA . LYS A 1 92 ? 2.998 2.913 11.361 1.00 68.25 92 LYS A CA 1
ATOM 723 C C . LYS A 1 92 ? 2.368 4.221 10.903 1.00 68.25 92 LYS A C 1
ATOM 725 O O . LYS A 1 92 ? 2.866 5.290 11.248 1.00 68.25 92 LYS A O 1
ATOM 730 N N . LEU A 1 93 ? 1.319 4.127 10.098 1.00 65.25 93 LEU A N 1
ATOM 731 C CA . LEU A 1 93 ? 0.492 5.279 9.776 1.00 65.25 93 LEU A CA 1
ATOM 732 C C . LEU A 1 93 ? -0.338 5.545 11.035 1.00 65.25 93 LEU A C 1
ATOM 734 O O . LEU A 1 93 ? -1.109 4.691 11.478 1.00 65.25 93 LEU A O 1
ATOM 738 N N . GLY A 1 94 ? -0.043 6.662 11.705 1.00 54.16 94 GLY A N 1
ATOM 739 C CA . GLY A 1 94 ? -0.738 7.061 12.927 1.00 54.16 94 GLY A CA 1
ATOM 740 C C . GLY A 1 94 ? -2.236 7.195 12.674 1.00 54.16 94 GLY A C 1
ATOM 741 O O . GLY A 1 94 ? -2.640 7.504 11.554 1.00 54.16 94 GLY A O 1
ATOM 742 N N . GLN A 1 95 ? -3.047 6.951 13.707 1.00 52.31 95 GLN A N 1
ATOM 743 C CA . GLN A 1 95 ? -4.485 7.202 13.644 1.00 52.31 95 GLN A CA 1
ATOM 744 C C . GLN A 1 95 ? -4.698 8.654 13.216 1.00 52.31 95 GLN A C 1
ATOM 746 O O . GLN A 1 95 ? -4.273 9.582 13.907 1.00 52.31 95 GLN A O 1
ATOM 751 N N . MET A 1 96 ? -5.297 8.843 12.044 1.00 43.72 96 MET A N 1
ATOM 752 C CA . MET A 1 96 ? -5.656 10.160 11.545 1.00 43.72 96 MET A CA 1
ATOM 753 C C . MET A 1 96 ? -6.954 10.545 12.255 1.00 43.72 96 MET A C 1
ATOM 755 O O . MET A 1 96 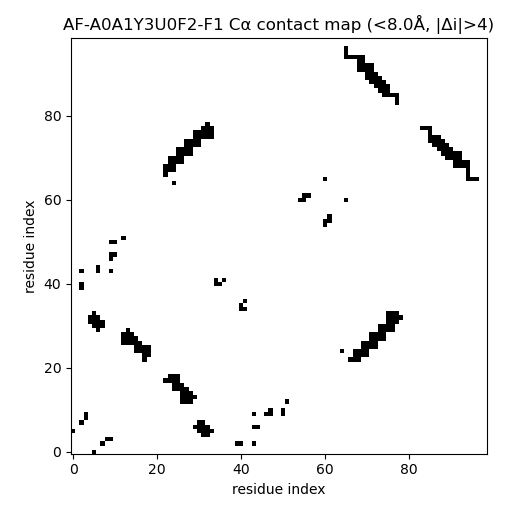? -8.040 10.425 11.704 1.00 43.72 96 MET A O 1
ATOM 759 N N . THR A 1 97 ? -6.856 10.921 13.531 1.00 35.38 97 THR A N 1
ATOM 760 C CA . THR A 1 97 ? -7.981 11.521 14.249 1.00 35.38 97 THR A CA 1
ATOM 761 C C . THR A 1 97 ? -8.291 12.850 13.573 1.0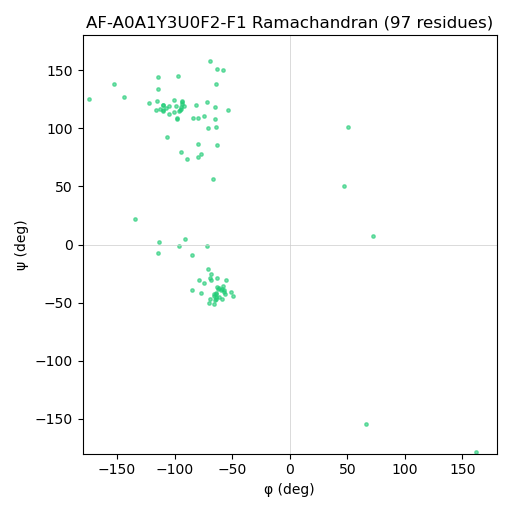0 35.38 97 THR A C 1
ATOM 763 O O . THR A 1 97 ? -7.566 13.825 13.776 1.00 35.38 97 THR A O 1
ATOM 766 N N . MET A 1 98 ? -9.332 12.883 12.741 1.00 36.72 98 MET A N 1
ATOM 767 C CA . MET A 1 98 ? -9.986 14.134 12.373 1.00 36.72 98 MET A CA 1
ATOM 768 C C . MET A 1 98 ? -10.614 14.707 13.651 1.00 36.72 98 MET A C 1
ATOM 770 O O . MET A 1 98 ? -11.555 14.126 14.190 1.00 36.72 98 MET A O 1
ATOM 774 N N . GLN A 1 99 ? -10.021 15.785 14.174 1.00 35.75 99 GLN A N 1
ATOM 775 C CA . GLN A 1 99 ? -10.653 16.676 15.153 1.00 35.75 99 GLN A CA 1
ATOM 776 C C . GLN A 1 99 ? -11.515 17.711 14.438 1.00 35.75 99 GLN A C 1
ATOM 778 O O . GLN A 1 99 ? -11.082 18.178 13.360 1.00 35.75 99 GLN A O 1
#

Solvent-accessible surface area (backbone atoms only — not comparable to full-atom values): 5871 Å² total; per-residue (Å²): 129,55,70,55,67,27,50,46,65,61,91,54,84,74,39,80,45,79,38,80,92,75,37,32,36,40,38,39,45,63,30,52,42,78,79,80,72,43,74,68,53,48,46,54,51,49,55,30,53,50,49,52,53,54,49,59,68,31,66,75,41,33,76,75,41,55,92,28,42,38,34,42,33,42,39,46,46,69,94,63,99,66,81,88,73,70,55,69,49,75,46,72,50,70,67,76,76,83,126

Nearest PDB structures (foldseek):
  2e7g-assembly1_A  TM=4.778E-01  e=2.303E+00  Homo sapiens
  8thm-assembly1_C  TM=4.309E-01  e=3.422E+00  Cyanobium sp. PCC 7001
  3sm4-assembly1_A  TM=3.311E-01  e=3.203E+00  Lambdavirus lambda
  5dgo-assembly1_A  TM=3.280E-01  e=5.802E+00  Homo sapiens

Mean predicted aligned error: 9.13 Å